Protein AF-A0A9X2LI77-F1 (afdb_monomer)

Nearest PDB structures (foldseek):
  8e73-assembly1_AK  TM=3.686E-01  e=4.449E+00  Vigna radiata
  3m4y-assembly1_A  TM=3.100E-01  e=4.678E+00  Pyrococcus horikoshii OT3
  8bef-assembly1_Y  TM=3.313E-01  e=7.726E+00  Arabidopsis thaliana

Mean predicted aligned error: 8.74 Å

Sequence (131 aa):
MSERTAATENPAGRGARAAARRMAGTHGAQLEARVEAALHAQGAGAGARAGQYLDADPVALGSLIVSVASLAWTVYQDLRTRTPSPSRPVIARRVRIELPADGRTTPEERDRIIDIVVEEVIRDAEDGEQG

Organism: NCBI:txid2720021

Secondary structure (DSSP, 8-state):
---SSSS---HHHHHHHHHHHHHHHHH-THHHHHHHHHHHHHHTT----TTS--S--TTHHHHHHHHHHHHHHHHHHHHHTT-SS--HHHHHHHHHHHS---SSS-HHHHHHHHHHHHHHHHHHHHHTTT-

Solvent-accessible surface area (backbone atoms only — not comparable to full-atom values): 7600 Å² total; per-residue (Å²): 145,82,89,88,79,87,82,79,76,52,38,25,59,55,5,25,52,53,30,25,61,71,42,20,85,81,72,36,76,63,35,44,61,29,32,50,52,36,51,50,59,50,70,74,74,48,98,65,66,97,80,71,79,83,68,95,53,97,44,48,65,18,42,46,42,45,51,50,9,48,48,37,46,51,48,48,55,60,40,42,79,78,35,92,75,66,55,66,71,59,45,41,52,49,45,60,70,74,48,76,86,80,85,81,60,55,73,67,57,48,51,49,52,45,48,46,20,41,51,32,22,50,50,43,46,58,53,68,72,75,113

Radius of gyration: 14.54 Å; Cα contacts (8 Å, |Δi|>4): 126; chains: 1; bounding box: 32×48×38 Å

Foldseek 3Di:
DDDDPPPPDALLLQLLLQLQVVCCVPPNPCSNVLLVVLVCVVVVDDPDDLPPLLDDDPSNNSVLSSSLSVQLSVLQVVVCVVPVDDDLVVSLVVSLVPDDDSVPDDPVRSSVSNSSSSVSSVVSVVVVVVD

pLDDT: mean 77.58, std 17.92, range [32.56, 94.88]

Structure (mmCIF, N/CA/C/O backbone):
data_AF-A0A9X2LI77-F1
#
_entry.id   AF-A0A9X2LI77-F1
#
loop_
_atom_site.group_PDB
_atom_site.id
_atom_site.type_symbol
_atom_site.label_atom_id
_atom_site.label_alt_id
_atom_site.label_comp_id
_atom_site.label_asym_id
_atom_site.label_entity_id
_atom_site.label_seq_id
_atom_site.pdbx_PDB_ins_code
_atom_site.Cartn_x
_atom_site.Cartn_y
_atom_site.Cartn_z
_atom_site.occupancy
_atom_site.B_iso_or_equiv
_atom_site.auth_seq_id
_atom_site.auth_comp_id
_atom_site.auth_asym_id
_atom_site.auth_atom_id
_atom_site.pdbx_PDB_model_num
ATOM 1 N N . MET A 1 1 ? -3.573 35.875 5.289 1.00 35.66 1 MET A N 1
ATOM 2 C CA . MET A 1 1 ? -4.085 34.979 4.227 1.00 35.66 1 MET A CA 1
ATOM 3 C C . MET A 1 1 ? -3.169 33.755 4.155 1.00 35.66 1 MET A C 1
ATOM 5 O O . MET A 1 1 ? -2.548 33.480 3.140 1.00 35.66 1 MET A O 1
ATOM 9 N N . SER A 1 2 ? -3.046 33.060 5.282 1.00 39.72 2 SER A N 1
ATOM 10 C CA . SER A 1 2 ? -2.161 31.909 5.492 1.00 39.72 2 SER A CA 1
ATOM 11 C C . SER A 1 2 ? -3.042 30.773 6.014 1.00 39.72 2 SER A C 1
ATOM 13 O O . SER A 1 2 ? -4.051 31.095 6.625 1.00 39.72 2 SER A O 1
ATOM 15 N N . GLU A 1 3 ? -2.671 29.510 5.764 1.00 32.56 3 GLU A N 1
ATOM 16 C CA . GLU A 1 3 ? -3.374 28.250 6.136 1.00 32.56 3 GLU A CA 1
ATOM 17 C C . GLU A 1 3 ? -4.059 27.492 4.986 1.00 32.56 3 GLU A C 1
ATOM 19 O O . GLU A 1 3 ? -5.219 27.095 5.072 1.00 32.56 3 GLU A O 1
ATOM 24 N N . ARG A 1 4 ? -3.339 27.212 3.890 1.00 36.09 4 ARG A N 1
ATOM 25 C CA . ARG A 1 4 ? -3.819 26.217 2.910 1.00 36.09 4 ARG A CA 1
ATOM 26 C C . ARG A 1 4 ? -2.722 25.366 2.275 1.00 36.09 4 ARG A C 1
ATOM 28 O O . ARG A 1 4 ? -2.838 24.960 1.124 1.00 36.09 4 ARG A O 1
ATOM 35 N N . THR A 1 5 ? -1.661 25.095 3.034 1.00 41.53 5 THR A N 1
ATOM 36 C CA . THR A 1 5 ? -0.498 24.343 2.529 1.00 41.53 5 THR A CA 1
ATOM 37 C C . THR A 1 5 ? -0.010 23.219 3.445 1.00 41.53 5 THR A C 1
ATOM 39 O O . THR A 1 5 ? 0.804 22.426 3.000 1.00 41.53 5 THR A O 1
ATOM 42 N N . ALA A 1 6 ? -0.533 23.079 4.670 1.00 40.81 6 ALA A N 1
ATOM 43 C CA . ALA A 1 6 ? -0.148 21.994 5.588 1.00 40.81 6 ALA A CA 1
ATOM 44 C C . ALA A 1 6 ? -1.164 20.830 5.664 1.00 40.81 6 ALA A C 1
ATOM 46 O O . ALA A 1 6 ? -0.854 19.789 6.228 1.00 40.81 6 ALA A O 1
ATOM 47 N N . ALA A 1 7 ? -2.361 20.972 5.077 1.00 39.88 7 ALA A N 1
ATOM 48 C CA . ALA A 1 7 ? -3.465 20.011 5.225 1.00 39.88 7 ALA A CA 1
ATOM 49 C C . ALA A 1 7 ? -3.750 19.141 3.978 1.00 39.88 7 ALA A C 1
ATOM 51 O O . ALA A 1 7 ? -4.741 18.414 3.956 1.00 39.88 7 ALA A O 1
ATOM 52 N N . THR A 1 8 ? -2.930 19.214 2.921 1.00 50.22 8 THR A N 1
ATOM 53 C CA . THR A 1 8 ? -3.275 18.619 1.609 1.00 50.22 8 THR A CA 1
ATOM 54 C C . THR A 1 8 ? -2.665 17.232 1.363 1.00 50.22 8 THR A C 1
ATOM 56 O O . THR A 1 8 ? -3.098 16.533 0.449 1.00 50.22 8 THR A O 1
ATOM 59 N N . GLU A 1 9 ? -1.714 16.770 2.177 1.00 61.75 9 GLU A N 1
ATOM 60 C CA . GLU A 1 9 ? -1.183 15.407 2.047 1.00 61.75 9 GLU A CA 1
ATOM 61 C C . GLU A 1 9 ? -1.866 14.471 3.047 1.00 61.75 9 GLU A C 1
ATOM 63 O O . GLU A 1 9 ? -1.599 14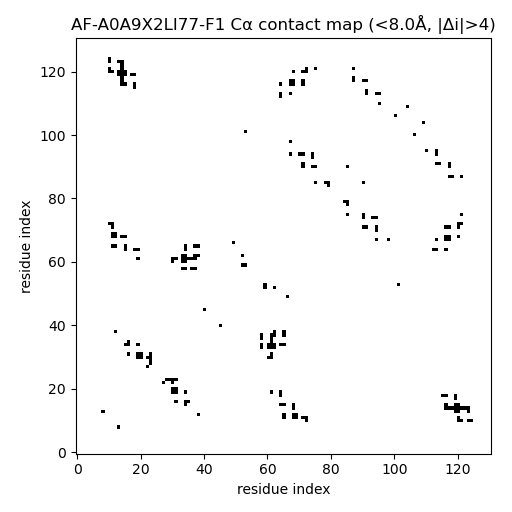.485 4.245 1.00 61.75 9 GLU A O 1
ATOM 68 N N . ASN A 1 10 ? -2.794 13.663 2.542 1.00 79.50 10 ASN A N 1
ATOM 69 C CA . ASN A 1 10 ? -3.418 12.572 3.285 1.00 79.50 10 ASN A CA 1
ATOM 70 C C . ASN A 1 10 ? -2.374 11.453 3.541 1.00 79.50 10 ASN A C 1
ATOM 72 O O . ASN A 1 10 ? -1.522 11.249 2.668 1.00 79.50 10 ASN A O 1
ATOM 76 N N . PRO A 1 11 ? -2.430 10.709 4.668 1.00 86.00 11 PRO A N 1
ATOM 77 C CA . PRO A 1 11 ? -1.559 9.558 4.936 1.00 86.00 11 PRO A CA 1
ATOM 78 C C . PRO A 1 11 ? -1.378 8.570 3.778 1.00 86.00 11 PRO A C 1
ATOM 80 O O . PRO A 1 11 ? -0.297 8.016 3.592 1.00 86.00 11 PRO A O 1
ATOM 83 N N . ALA A 1 12 ? -2.390 8.412 2.920 1.00 87.56 12 ALA A N 1
ATOM 84 C CA . ALA A 1 12 ? -2.264 7.646 1.679 1.00 87.56 12 ALA A CA 1
ATOM 85 C C . ALA A 1 12 ? -1.117 8.145 0.772 1.00 87.56 12 ALA A C 1
ATOM 87 O O . ALA A 1 12 ? -0.332 7.353 0.255 1.00 87.56 12 ALA A O 1
ATOM 88 N N . GLY A 1 13 ? -0.994 9.461 0.580 1.00 89.19 13 GLY A N 1
ATOM 89 C CA . GLY A 1 13 ? 0.032 10.056 -0.277 1.00 89.19 13 GLY A CA 1
ATOM 90 C C . GLY A 1 13 ? 1.437 9.941 0.310 1.00 89.19 13 GLY A C 1
ATOM 91 O O . GLY A 1 13 ? 2.381 9.612 -0.407 1.00 89.19 13 GLY A O 1
ATOM 92 N N . ARG A 1 14 ? 1.587 10.153 1.623 1.00 91.38 14 ARG A N 1
ATOM 93 C CA . ARG A 1 14 ? 2.882 9.993 2.305 1.00 91.38 14 ARG A CA 1
ATOM 94 C C . ARG A 1 14 ? 3.313 8.527 2.366 1.00 91.38 14 ARG A C 1
ATOM 96 O O . ARG A 1 14 ? 4.449 8.221 2.000 1.00 91.38 14 ARG A O 1
ATOM 103 N N . GLY A 1 15 ? 2.389 7.621 2.688 1.00 91.56 15 GLY A N 1
ATOM 104 C CA . GLY A 1 15 ? 2.633 6.179 2.677 1.00 91.56 15 GLY A CA 1
ATOM 105 C C . GLY A 1 15 ? 3.034 5.651 1.296 1.00 91.56 15 GLY A C 1
ATOM 106 O O . GLY A 1 15 ? 3.991 4.888 1.183 1.00 91.56 15 GLY A O 1
ATOM 107 N N . ALA A 1 16 ? 2.391 6.120 0.219 1.00 91.88 16 ALA A N 1
ATOM 108 C CA . ALA A 1 16 ? 2.766 5.757 -1.152 1.00 91.88 16 ALA A CA 1
ATOM 109 C C . ALA A 1 16 ? 4.219 6.144 -1.492 1.00 91.88 16 ALA A C 1
ATOM 111 O O . ALA A 1 16 ? 4.956 5.347 -2.076 1.00 91.88 16 ALA A O 1
ATOM 112 N N . ARG A 1 17 ? 4.659 7.347 -1.099 1.00 93.06 17 ARG A N 1
ATOM 113 C CA . ARG A 1 17 ? 6.039 7.813 -1.324 1.00 93.06 17 ARG A CA 1
ATOM 114 C C . ARG A 1 17 ? 7.060 7.030 -0.514 1.00 93.06 17 ARG A C 1
ATOM 116 O O . ARG A 1 17 ? 8.100 6.646 -1.046 1.00 93.06 17 ARG A O 1
ATOM 123 N N . ALA A 1 18 ? 6.768 6.782 0.760 1.00 93.25 18 ALA A N 1
ATOM 124 C CA . ALA A 1 18 ? 7.631 5.979 1.619 1.00 93.25 18 ALA A CA 1
ATOM 125 C C . ALA A 1 18 ? 7.785 4.551 1.066 1.00 93.25 18 ALA A C 1
ATOM 127 O O . ALA A 1 18 ? 8.901 4.032 0.977 1.00 93.25 18 ALA A O 1
ATOM 128 N N . ALA A 1 19 ? 6.693 3.964 0.571 1.00 92.69 19 ALA A N 1
ATOM 129 C CA . ALA A 1 19 ? 6.707 2.653 -0.067 1.00 92.69 19 ALA A CA 1
ATOM 130 C C . ALA A 1 19 ? 7.552 2.654 -1.352 1.00 92.69 19 ALA A C 1
ATOM 132 O O . ALA A 1 19 ? 8.367 1.753 -1.557 1.00 92.69 19 ALA A O 1
ATOM 133 N N . ALA A 1 20 ? 7.421 3.690 -2.187 1.00 92.62 20 ALA A N 1
ATOM 134 C CA . ALA A 1 20 ? 8.216 3.854 -3.403 1.00 92.62 20 ALA A CA 1
ATOM 135 C C . ALA A 1 20 ? 9.722 3.913 -3.108 1.00 92.62 20 ALA A C 1
ATOM 137 O O . ALA A 1 20 ? 10.495 3.196 -3.741 1.00 92.62 20 ALA A O 1
ATOM 138 N N . ARG A 1 21 ? 10.128 4.701 -2.103 1.00 92.62 21 ARG A N 1
ATOM 139 C CA . ARG A 1 21 ? 11.525 4.798 -1.641 1.00 92.62 21 ARG A CA 1
ATOM 140 C C . ARG A 1 21 ? 12.066 3.450 -1.186 1.00 92.62 21 ARG A C 1
ATOM 142 O O . ARG A 1 21 ? 13.168 3.060 -1.562 1.00 92.62 21 ARG A O 1
ATOM 149 N N . ARG A 1 22 ? 11.273 2.707 -0.410 1.00 91.69 22 ARG A N 1
ATOM 150 C CA . ARG A 1 22 ? 11.649 1.376 0.085 1.00 91.69 22 ARG A CA 1
ATOM 151 C C . ARG A 1 22 ? 11.813 0.361 -1.047 1.00 91.69 22 ARG A C 1
ATOM 153 O O . ARG A 1 22 ? 12.694 -0.490 -0.980 1.00 91.69 22 ARG A O 1
ATOM 160 N N . MET A 1 23 ? 10.993 0.463 -2.091 1.00 90.88 23 MET A N 1
ATOM 161 C CA . MET A 1 23 ? 11.009 -0.445 -3.242 1.00 90.88 23 MET A CA 1
ATOM 162 C C . MET A 1 23 ? 11.934 -0.000 -4.388 1.00 90.88 23 MET A C 1
ATOM 164 O O . MET A 1 23 ? 12.162 -0.770 -5.323 1.00 90.88 23 MET A O 1
ATOM 168 N N . ALA A 1 24 ? 12.510 1.204 -4.334 1.00 88.50 24 ALA A N 1
ATOM 169 C CA . ALA A 1 24 ? 13.380 1.732 -5.387 1.00 88.50 24 ALA A CA 1
ATOM 170 C C . ALA A 1 24 ? 14.612 0.842 -5.648 1.00 88.50 24 ALA A C 1
ATOM 172 O O . ALA A 1 24 ? 15.074 0.748 -6.785 1.00 88.50 24 ALA A O 1
ATOM 173 N N . GLY A 1 25 ? 15.110 0.138 -4.624 1.00 85.12 25 GLY A N 1
ATOM 174 C CA . GLY A 1 25 ? 16.225 -0.806 -4.760 1.00 85.12 25 GLY A CA 1
ATOM 175 C C . GLY A 1 25 ? 15.906 -2.036 -5.621 1.00 85.12 25 GLY A C 1
ATOM 176 O O . GLY A 1 25 ? 16.790 -2.543 -6.305 1.00 85.12 25 GLY A 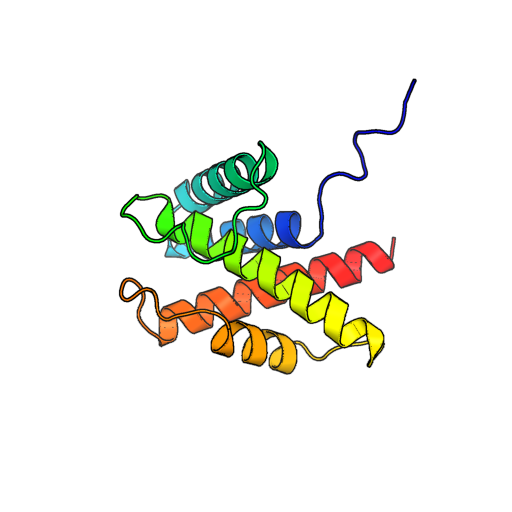O 1
ATOM 177 N N . THR A 1 26 ? 14.653 -2.496 -5.629 1.00 83.69 26 THR A N 1
ATOM 178 C CA . THR A 1 26 ? 14.198 -3.687 -6.373 1.00 83.69 26 THR A CA 1
ATOM 179 C C . THR A 1 26 ? 13.500 -3.357 -7.690 1.00 83.69 26 THR A C 1
ATOM 181 O O . THR A 1 26 ? 13.535 -4.164 -8.615 1.00 83.69 26 THR A O 1
ATOM 184 N N . HIS A 1 27 ? 12.872 -2.185 -7.803 1.00 81.62 27 HIS A N 1
ATOM 185 C CA . HIS A 1 27 ? 12.083 -1.789 -8.981 1.00 81.62 27 HIS A CA 1
ATOM 186 C C . HIS A 1 27 ? 12.675 -0.607 -9.761 1.00 81.62 27 HIS A C 1
ATOM 188 O O . HIS A 1 27 ? 12.127 -0.198 -10.786 1.00 81.62 27 HIS A O 1
ATOM 194 N N . GLY A 1 28 ? 13.814 -0.085 -9.305 1.00 83.81 28 GLY A N 1
ATOM 195 C CA . GLY A 1 28 ? 14.555 0.997 -9.938 1.00 83.81 28 GLY A CA 1
ATOM 196 C C . GLY A 1 28 ? 14.173 2.386 -9.426 1.00 83.81 28 GLY A C 1
ATOM 197 O O . GLY A 1 28 ? 13.044 2.650 -9.013 1.00 83.81 28 GLY A O 1
ATOM 198 N N . ALA A 1 29 ? 15.125 3.316 -9.527 1.00 83.00 29 ALA A N 1
ATOM 199 C CA . ALA A 1 29 ? 14.999 4.687 -9.020 1.00 83.00 29 ALA A CA 1
ATOM 200 C C . ALA A 1 29 ? 13.874 5.508 -9.682 1.00 83.00 29 ALA A C 1
ATOM 202 O O . ALA A 1 29 ? 13.421 6.507 -9.132 1.00 83.00 29 ALA A O 1
ATOM 203 N N . GLN A 1 30 ? 13.381 5.086 -10.852 1.00 85.88 30 GLN A N 1
ATOM 204 C CA . GLN A 1 30 ? 12.242 5.737 -11.507 1.00 85.88 30 GLN A CA 1
ATOM 205 C C . GLN A 1 30 ? 10.914 5.518 -10.768 1.00 85.88 30 GLN A C 1
ATOM 207 O O . GLN A 1 30 ? 9.940 6.203 -11.077 1.00 85.88 30 GLN A O 1
ATOM 212 N N . LEU A 1 31 ? 10.848 4.574 -9.821 1.00 86.56 31 LEU A N 1
ATOM 213 C CA . LEU A 1 31 ? 9.616 4.249 -9.109 1.00 86.56 31 LEU A CA 1
ATOM 214 C C . LEU A 1 31 ? 9.054 5.447 -8.335 1.00 86.56 31 LEU A C 1
ATOM 216 O O . LEU A 1 31 ? 7.854 5.701 -8.402 1.00 86.56 31 LEU A O 1
ATOM 220 N N . GLU A 1 32 ? 9.913 6.212 -7.664 1.00 89.00 32 GLU A N 1
ATOM 221 C CA . GLU A 1 32 ? 9.495 7.410 -6.928 1.00 89.00 32 GLU A CA 1
ATOM 222 C C . GLU A 1 32 ? 8.847 8.438 -7.863 1.00 89.00 32 GLU A C 1
ATOM 224 O O . GLU A 1 32 ? 7.735 8.894 -7.608 1.00 89.00 32 GLU A O 1
ATOM 229 N N . ALA A 1 33 ? 9.474 8.716 -9.010 1.00 86.44 33 ALA A N 1
ATOM 230 C CA . ALA A 1 33 ? 8.932 9.642 -10.005 1.00 86.44 33 ALA A CA 1
ATOM 231 C C . ALA A 1 33 ? 7.584 9.169 -10.584 1.00 86.44 33 ALA A C 1
ATOM 233 O O . ALA A 1 33 ? 6.693 9.982 -10.829 1.00 86.44 33 ALA A O 1
ATOM 234 N N . ARG A 1 34 ? 7.407 7.855 -10.775 1.00 86.81 34 ARG A N 1
ATOM 235 C CA . ARG A 1 34 ? 6.136 7.271 -11.238 1.00 86.81 34 ARG A CA 1
ATOM 236 C C . ARG A 1 34 ? 5.029 7.402 -10.189 1.00 86.81 34 ARG A C 1
ATOM 238 O O . ARG A 1 34 ? 3.884 7.643 -10.561 1.00 86.81 34 ARG A O 1
ATOM 245 N N . VAL A 1 35 ? 5.356 7.263 -8.903 1.00 88.75 35 VAL A N 1
ATOM 246 C CA . VAL A 1 35 ? 4.405 7.470 -7.798 1.00 88.75 35 VAL A CA 1
ATOM 247 C C . VAL A 1 35 ? 4.007 8.938 -7.679 1.00 88.75 35 VAL A C 1
ATOM 249 O O . VAL A 1 35 ? 2.816 9.217 -7.567 1.00 88.75 35 VAL A O 1
ATOM 252 N N . GLU A 1 36 ? 4.948 9.879 -7.793 1.00 88.00 36 GLU A N 1
ATOM 253 C CA . GLU A 1 36 ? 4.605 11.310 -7.819 1.00 88.00 36 GLU A CA 1
ATOM 254 C C . GLU A 1 36 ? 3.695 11.650 -9.000 1.00 88.00 36 GLU A C 1
ATOM 256 O O . GLU A 1 36 ? 2.681 12.322 -8.822 1.00 88.00 36 GLU A O 1
ATOM 261 N N . ALA A 1 37 ? 4.006 11.148 -10.199 1.00 85.19 37 ALA A N 1
ATOM 262 C CA . ALA A 1 37 ? 3.162 11.357 -11.372 1.00 85.19 37 ALA A CA 1
ATOM 263 C C . ALA A 1 37 ? 1.734 10.822 -11.151 1.00 85.19 37 ALA A C 1
ATOM 265 O O . ALA A 1 37 ? 0.764 11.503 -11.485 1.00 85.19 37 ALA A O 1
ATOM 266 N N . ALA A 1 38 ? 1.594 9.641 -10.538 1.00 84.50 38 ALA A N 1
ATOM 267 C CA . ALA A 1 38 ? 0.297 9.054 -10.210 1.00 84.50 38 ALA A CA 1
ATOM 268 C C . ALA A 1 38 ? -0.464 9.852 -9.130 1.00 84.50 38 ALA A C 1
ATOM 270 O O . ALA A 1 38 ? -1.662 10.099 -9.282 1.00 84.50 38 ALA A O 1
ATOM 271 N N . LEU A 1 39 ? 0.222 10.319 -8.080 1.00 84.44 39 LEU A N 1
ATOM 272 C CA . LEU A 1 39 ? -0.360 11.184 -7.046 1.00 84.44 39 LEU A CA 1
ATOM 273 C C . LEU A 1 39 ? -0.848 12.510 -7.636 1.00 84.44 39 LEU A C 1
ATOM 275 O O . LEU A 1 39 ? -1.968 12.940 -7.354 1.00 84.44 39 LEU A O 1
ATOM 279 N N . HIS A 1 40 ? -0.039 13.134 -8.494 1.00 80.12 40 HIS A N 1
ATOM 280 C CA . HIS A 1 40 ? -0.415 14.351 -9.207 1.00 80.12 40 HIS A CA 1
ATOM 281 C C . HIS A 1 40 ? -1.616 14.122 -10.129 1.00 80.12 40 HIS A C 1
ATOM 283 O O . HIS A 1 40 ? -2.532 14.943 -10.133 1.00 80.12 40 HIS A O 1
ATOM 289 N N . ALA A 1 41 ? -1.661 13.001 -10.855 1.00 77.69 41 ALA A N 1
ATOM 290 C CA . ALA A 1 41 ? -2.796 12.650 -11.706 1.00 77.69 41 ALA A CA 1
ATOM 291 C C . ALA A 1 41 ? -4.097 12.446 -10.906 1.00 77.69 41 ALA A C 1
ATOM 293 O O . ALA A 1 41 ? -5.158 12.883 -11.350 1.00 77.69 41 ALA A O 1
ATOM 294 N N . GLN A 1 42 ? -4.035 11.843 -9.712 1.00 69.12 42 GLN A N 1
ATOM 295 C CA . GLN A 1 42 ? -5.200 11.714 -8.824 1.00 69.12 42 GLN A CA 1
ATOM 296 C C . GLN A 1 42 ? -5.625 13.055 -8.203 1.00 69.12 42 GLN A C 1
ATOM 298 O O . GLN A 1 42 ? -6.821 13.334 -8.101 1.00 69.12 42 GLN A O 1
ATOM 303 N N . GLY A 1 43 ? -4.667 13.901 -7.811 1.00 62.59 43 GLY A N 1
ATOM 304 C CA . GLY A 1 43 ? -4.931 15.210 -7.205 1.00 62.59 43 GLY A CA 1
ATOM 305 C C . GLY A 1 43 ? -5.444 16.273 -8.185 1.00 62.59 43 GLY A C 1
ATOM 306 O O . GLY A 1 43 ? -6.168 17.178 -7.775 1.00 62.59 43 GLY A O 1
ATOM 307 N N . ALA A 1 44 ? -5.117 16.160 -9.477 1.00 56.12 44 ALA A N 1
ATOM 308 C CA . ALA A 1 44 ? -5.449 17.150 -10.507 1.00 56.12 44 ALA A CA 1
ATOM 309 C C . ALA A 1 44 ? -6.923 17.160 -10.966 1.00 56.12 44 ALA A C 1
ATOM 311 O O . ALA A 1 44 ? -7.290 17.992 -11.793 1.00 56.12 44 ALA A O 1
ATOM 312 N N . GLY A 1 45 ? -7.789 16.305 -10.411 1.00 46.78 45 GLY A N 1
ATOM 313 C CA . GLY A 1 45 ? -9.238 16.405 -10.615 1.00 46.78 45 GLY A CA 1
ATOM 314 C C . GLY A 1 45 ? -9.900 15.137 -11.135 1.00 46.78 45 GLY A C 1
ATOM 315 O O . GLY A 1 45 ? -10.556 15.162 -12.173 1.00 46.78 45 GLY A O 1
ATOM 316 N N . ALA A 1 46 ? -9.807 14.037 -10.388 1.00 42.94 46 ALA A N 1
ATOM 317 C CA . ALA A 1 46 ? -10.578 12.847 -10.706 1.00 42.94 46 ALA A CA 1
ATOM 318 C C . ALA A 1 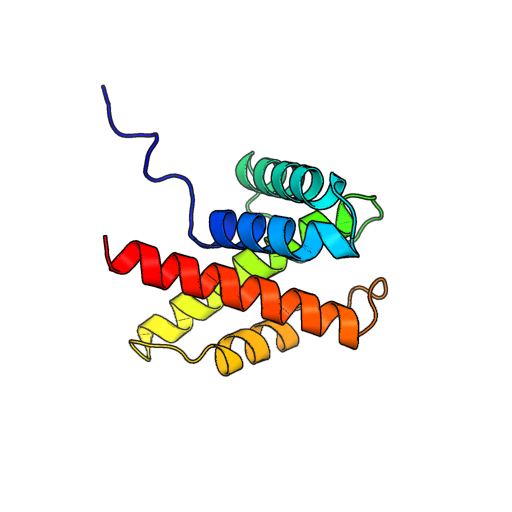46 ? -11.141 12.189 -9.443 1.00 42.94 46 ALA A C 1
ATOM 320 O O . ALA A 1 46 ? -10.46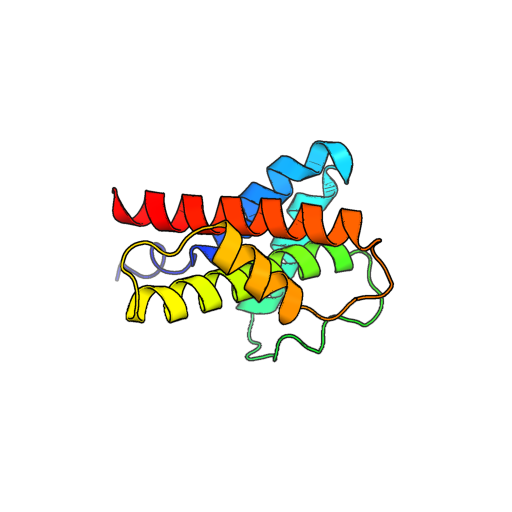3 11.437 -8.749 1.00 42.94 46 ALA A O 1
ATOM 321 N N . GLY A 1 47 ? -12.446 12.361 -9.221 1.00 44.28 47 GLY A N 1
ATOM 322 C CA . GLY A 1 47 ? -13.276 11.374 -8.521 1.00 44.28 47 GLY A CA 1
ATOM 323 C C . GLY A 1 47 ? -13.390 10.063 -9.318 1.00 44.28 47 GLY A C 1
ATOM 324 O O . GLY A 1 47 ? -14.485 9.534 -9.503 1.00 44.28 47 GLY A O 1
ATOM 325 N N . ALA A 1 48 ? -12.277 9.559 -9.856 1.00 42.50 48 ALA A N 1
ATOM 326 C CA . ALA A 1 48 ? -12.233 8.354 -10.660 1.00 42.50 48 ALA A CA 1
ATOM 327 C C . ALA A 1 48 ? -12.126 7.143 -9.736 1.00 42.50 48 ALA A C 1
ATOM 329 O O . ALA A 1 48 ? -11.090 6.866 -9.135 1.00 42.50 48 ALA A O 1
ATOM 330 N N . ARG A 1 49 ? -13.245 6.418 -9.652 1.00 42.41 49 ARG A N 1
ATOM 331 C CA . ARG A 1 49 ? -13.341 5.031 -9.192 1.00 42.41 49 ARG A CA 1
ATOM 332 C C . ARG A 1 49 ? -12.079 4.245 -9.556 1.00 42.41 49 ARG A C 1
ATOM 334 O O . ARG A 1 49 ? -11.665 4.266 -10.716 1.00 42.41 49 ARG A O 1
ATOM 341 N N . ALA A 1 50 ? -11.560 3.500 -8.583 1.00 47.62 50 ALA A N 1
ATOM 342 C CA . ALA A 1 50 ? -10.363 2.653 -8.616 1.00 47.62 50 ALA A CA 1
ATOM 343 C C . ALA A 1 50 ? -10.346 1.520 -9.680 1.00 4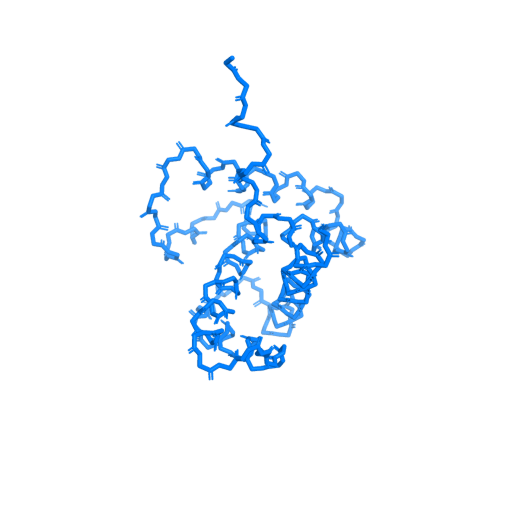7.62 50 ALA A C 1
ATOM 345 O O . ALA A 1 50 ? -9.601 0.559 -9.539 1.00 47.62 50 ALA A O 1
ATOM 346 N N . GLY A 1 51 ? -11.152 1.601 -10.743 1.00 43.09 51 GLY A N 1
ATOM 347 C CA . GLY A 1 51 ? -11.272 0.580 -11.789 1.00 43.09 51 GLY A CA 1
ATOM 348 C C . GLY A 1 51 ? -10.702 0.957 -13.161 1.00 43.09 51 GLY A C 1
ATOM 349 O O . GLY A 1 51 ? -10.835 0.159 -14.077 1.00 43.09 51 GLY A O 1
ATOM 350 N N . GLN A 1 52 ? -10.112 2.148 -13.344 1.00 43.28 52 GLN A N 1
ATOM 351 C CA . GLN A 1 52 ? -9.832 2.696 -14.689 1.00 43.28 52 GLN A CA 1
ATOM 352 C C . GLN A 1 52 ? -8.343 2.849 -15.051 1.00 43.28 52 GLN A C 1
ATOM 354 O O . GLN A 1 52 ? -8.032 3.257 -16.162 1.00 43.28 52 GLN A O 1
ATOM 359 N N . TYR A 1 53 ? -7.407 2.512 -14.161 1.00 50.53 53 TYR A N 1
ATOM 360 C CA . TYR A 1 53 ? -5.962 2.685 -14.416 1.00 50.53 53 TYR A CA 1
ATOM 361 C C . TYR A 1 53 ? -5.292 1.446 -15.044 1.00 50.53 53 TYR A C 1
ATOM 363 O O . TYR A 1 53 ? -4.090 1.231 -14.901 1.00 50.53 53 TYR A O 1
ATOM 371 N N . LEU A 1 54 ? -6.073 0.607 -15.728 1.00 47.72 54 LEU A N 1
ATOM 372 C CA . LEU A 1 54 ? -5.650 -0.691 -16.258 1.00 47.72 54 LEU A CA 1
ATOM 373 C C . LEU A 1 54 ? -5.462 -0.722 -17.782 1.00 47.72 54 LEU A C 1
ATOM 375 O O . LEU A 1 54 ? -5.379 -1.807 -18.346 1.00 47.72 54 LEU A O 1
ATOM 379 N N . ASP A 1 55 ? -5.244 0.417 -18.435 1.00 38.41 55 ASP A N 1
ATOM 380 C CA . ASP A 1 55 ? -4.694 0.470 -19.797 1.00 38.41 55 ASP A CA 1
ATOM 381 C C . ASP A 1 55 ? -3.195 0.815 -19.764 1.00 38.41 55 ASP A C 1
ATOM 383 O O . ASP A 1 55 ? -2.693 1.416 -18.817 1.00 38.41 55 ASP A O 1
ATOM 387 N N . ALA A 1 56 ? -2.451 0.260 -20.714 1.00 45.38 56 ALA A N 1
ATOM 388 C CA . ALA A 1 56 ? -1.029 -0.052 -20.606 1.00 45.38 56 ALA A CA 1
ATOM 389 C C . ALA A 1 56 ? -0.101 1.177 -20.564 1.00 45.38 56 ALA A C 1
ATOM 391 O O . ALA A 1 56 ? 0.000 1.894 -21.551 1.00 45.38 56 ALA A O 1
ATOM 392 N N . ASP A 1 57 ? 0.652 1.360 -19.471 1.00 48.06 57 ASP A N 1
ATOM 393 C CA . ASP A 1 57 ? 1.687 2.398 -19.383 1.00 48.06 57 ASP A CA 1
ATOM 394 C C . ASP A 1 57 ? 2.795 2.017 -18.367 1.00 48.06 57 ASP A C 1
ATOM 396 O O . ASP A 1 57 ? 2.492 1.386 -17.348 1.00 48.06 57 ASP A O 1
ATOM 400 N N . PRO A 1 58 ? 4.075 2.400 -18.565 1.00 50.00 58 PRO A N 1
ATOM 401 C CA . PRO A 1 58 ? 5.162 2.302 -17.570 1.00 50.00 58 PRO A CA 1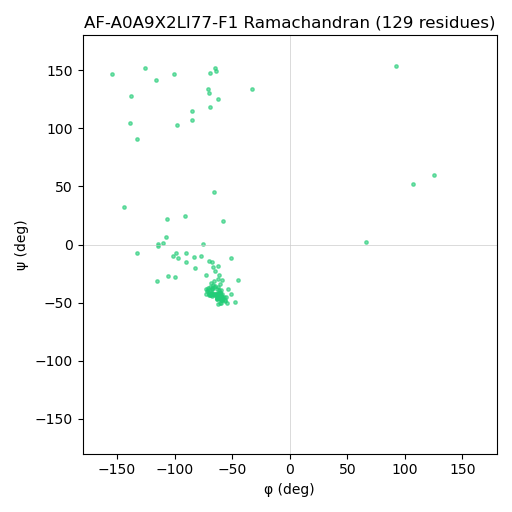
ATOM 402 C C . PRO A 1 58 ? 4.855 2.905 -16.181 1.00 50.00 58 PRO A C 1
ATOM 404 O O . PRO A 1 58 ? 5.591 2.647 -15.223 1.00 50.00 58 PRO A O 1
ATOM 407 N N . VAL A 1 59 ? 3.761 3.659 -16.050 1.00 56.50 59 VAL A N 1
ATOM 408 C CA . VAL A 1 59 ? 3.200 4.192 -14.797 1.00 56.50 59 VAL A CA 1
ATOM 409 C C . VAL A 1 59 ? 2.428 3.131 -13.985 1.00 56.50 59 VAL A C 1
ATOM 411 O O . VAL A 1 59 ? 2.160 3.357 -12.809 1.00 56.50 59 VAL A O 1
ATOM 414 N N . ALA A 1 60 ? 2.150 1.939 -14.533 1.00 74.19 60 ALA A N 1
ATOM 415 C CA . ALA A 1 60 ? 1.304 0.910 -13.910 1.00 74.19 60 ALA A CA 1
ATOM 416 C C . ALA A 1 60 ? 1.679 0.562 -12.456 1.00 74.19 60 ALA A C 1
ATOM 418 O O . ALA A 1 60 ? 0.797 0.460 -11.608 1.00 74.19 60 ALA A O 1
ATOM 419 N N . LEU A 1 61 ? 2.974 0.438 -12.142 1.00 81.69 61 LEU A N 1
ATOM 420 C CA . LEU A 1 61 ? 3.421 0.151 -10.774 1.00 81.69 61 LEU A CA 1
ATOM 421 C C . LEU A 1 61 ? 3.259 1.361 -9.837 1.00 81.69 61 LEU A C 1
ATOM 423 O O . LEU A 1 61 ? 2.859 1.201 -8.688 1.00 81.69 61 LEU A O 1
ATOM 427 N N . GLY A 1 62 ? 3.521 2.576 -10.328 1.00 83.19 62 GLY A N 1
ATOM 428 C CA . GLY A 1 62 ? 3.287 3.801 -9.559 1.00 83.19 62 GLY A CA 1
ATOM 429 C C . GLY A 1 62 ? 1.801 3.984 -9.248 1.00 83.19 62 GLY A C 1
ATOM 430 O O . GLY A 1 62 ? 1.428 4.184 -8.096 1.00 83.19 62 GLY A O 1
ATOM 431 N N . SER A 1 63 ? 0.939 3.808 -10.251 1.00 83.44 63 SER A N 1
ATOM 432 C CA . SER A 1 63 ? -0.518 3.828 -10.086 1.00 83.44 63 SER A CA 1
ATOM 433 C C . SER A 1 63 ? -1.024 2.724 -9.161 1.00 83.44 63 SER A C 1
ATOM 435 O O . SER A 1 63 ? -1.923 2.982 -8.360 1.00 83.44 63 SER A O 1
ATOM 437 N N . LEU A 1 64 ? -0.448 1.519 -9.227 1.00 85.81 64 LEU A N 1
ATOM 438 C CA . LEU A 1 64 ? -0.766 0.430 -8.305 1.00 85.81 64 LEU A CA 1
ATOM 439 C C . LEU A 1 64 ? -0.468 0.839 -6.859 1.00 85.81 64 LEU A C 1
ATOM 441 O O . LEU A 1 64 ? -1.351 0.737 -6.012 1.00 85.81 64 LEU A O 1
ATOM 445 N N . ILE A 1 65 ? 0.733 1.359 -6.589 1.00 90.19 65 ILE A N 1
ATOM 446 C CA . ILE A 1 65 ? 1.133 1.807 -5.248 1.00 90.19 65 ILE A CA 1
ATOM 447 C C . ILE A 1 65 ? 0.158 2.854 -4.708 1.00 90.19 65 ILE A C 1
ATOM 449 O O . ILE A 1 65 ? -0.325 2.718 -3.584 1.00 90.19 65 ILE A O 1
ATOM 453 N N . VAL A 1 66 ? -0.185 3.872 -5.502 1.00 88.75 66 VAL A N 1
ATOM 454 C CA . VAL A 1 66 ? -1.092 4.933 -5.039 1.00 88.75 66 VAL A CA 1
ATOM 455 C C . VAL A 1 66 ? -2.528 4.424 -4.864 1.00 88.75 66 VAL A C 1
ATOM 457 O O . VAL A 1 66 ? -3.203 4.797 -3.899 1.00 88.75 66 VAL A O 1
ATOM 460 N N . SER A 1 67 ? -2.992 3.521 -5.732 1.00 87.94 67 SER A N 1
ATOM 461 C CA . SER A 1 67 ? -4.314 2.888 -5.606 1.00 87.94 67 SER A CA 1
ATOM 462 C C . SER A 1 67 ? -4.411 2.052 -4.330 1.00 87.94 67 SER A C 1
ATOM 464 O O . SER A 1 67 ? -5.372 2.187 -3.572 1.00 87.94 67 SER A O 1
ATOM 466 N N . VAL A 1 68 ? -3.385 1.242 -4.051 1.00 90.62 68 VAL A N 1
ATOM 467 C CA . VAL A 1 68 ? -3.276 0.448 -2.822 1.00 90.62 68 VAL A CA 1
ATOM 468 C C . VAL A 1 68 ? -3.238 1.360 -1.602 1.00 90.62 68 VAL A C 1
ATOM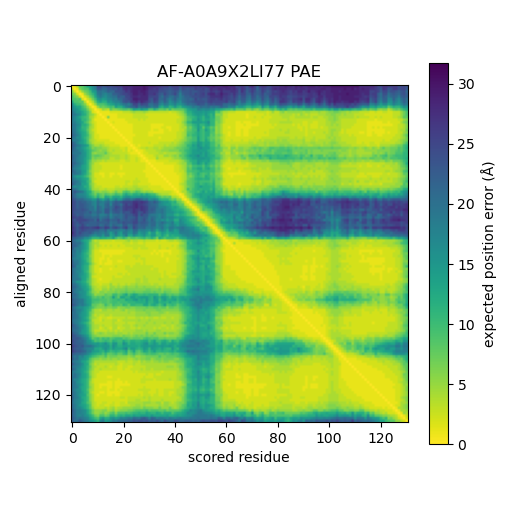 470 O O . VAL A 1 68 ? -3.967 1.108 -0.648 1.00 90.62 68 VAL A O 1
ATOM 473 N N . ALA A 1 69 ? -2.458 2.442 -1.635 1.00 92.44 69 ALA A N 1
ATOM 474 C CA . ALA A 1 69 ? -2.360 3.375 -0.517 1.00 92.44 69 ALA A CA 1
ATOM 475 C C . ALA A 1 69 ? -3.699 4.069 -0.223 1.00 92.44 69 ALA A C 1
ATOM 477 O O . ALA A 1 69 ? -4.120 4.174 0.930 1.00 92.44 69 ALA A O 1
ATOM 478 N N . SER A 1 70 ? -4.409 4.482 -1.276 1.00 90.00 70 SER A N 1
ATOM 479 C CA . SER A 1 70 ? -5.734 5.105 -1.174 1.00 90.00 70 SER A CA 1
ATOM 480 C C . SER A 1 70 ? -6.771 4.137 -0.591 1.00 90.00 70 SER A C 1
ATOM 482 O O . SER A 1 70 ? -7.568 4.506 0.279 1.00 90.00 70 SER A O 1
ATOM 484 N N . LEU A 1 71 ? -6.749 2.879 -1.039 1.00 89.50 71 LEU A N 1
ATOM 485 C CA . LEU A 1 71 ? -7.633 1.829 -0.541 1.00 89.50 71 LEU A CA 1
ATOM 486 C C . LEU A 1 71 ? -7.297 1.455 0.909 1.00 89.50 71 LEU A C 1
ATOM 488 O O . LEU A 1 71 ? -8.203 1.348 1.731 1.00 89.50 71 LEU A O 1
ATOM 492 N N . ALA A 1 72 ? -6.013 1.318 1.243 1.00 91.44 72 ALA A N 1
ATOM 493 C CA . ALA A 1 72 ? -5.543 1.037 2.596 1.00 91.44 72 ALA A CA 1
ATOM 494 C C . ALA A 1 72 ? -5.997 2.118 3.582 1.00 91.44 72 ALA A C 1
ATOM 496 O O . ALA A 1 72 ? -6.543 1.784 4.632 1.00 91.44 72 ALA A O 1
ATOM 497 N N . TRP A 1 73 ? -5.865 3.397 3.215 1.00 92.25 73 TRP A N 1
ATOM 498 C CA . TRP A 1 73 ? -6.382 4.509 4.013 1.00 92.25 73 TRP A CA 1
ATOM 499 C C . TRP A 1 73 ? -7.902 4.435 4.197 1.00 92.25 73 TRP A C 1
ATOM 501 O O . TRP A 1 73 ? -8.401 4.577 5.310 1.00 92.25 73 TRP A O 1
ATOM 511 N N . THR A 1 74 ? -8.648 4.147 3.128 1.00 89.69 74 THR A N 1
ATOM 512 C CA . THR A 1 74 ? -10.112 3.998 3.197 1.00 89.69 74 THR A CA 1
ATOM 513 C C . THR A 1 74 ? -10.520 2.863 4.142 1.00 89.69 74 THR A C 1
ATOM 515 O O . THR A 1 74 ? -11.400 3.043 4.982 1.00 89.69 74 THR A O 1
ATOM 518 N N . VAL A 1 75 ? -9.856 1.707 4.046 1.00 90.88 75 VAL A N 1
ATOM 519 C CA . VAL A 1 75 ? -10.096 0.553 4.922 1.00 90.88 75 VAL A CA 1
ATOM 520 C C . VAL A 1 75 ? -9.714 0.869 6.367 1.00 90.88 75 VAL A C 1
ATOM 522 O O . VAL A 1 75 ? -10.470 0.532 7.275 1.00 90.88 75 VAL A O 1
ATOM 525 N N . TYR A 1 76 ? -8.571 1.522 6.593 1.00 89.88 76 TYR A N 1
ATOM 526 C CA . TYR A 1 76 ? -8.148 1.964 7.921 1.00 89.88 76 TYR A CA 1
ATOM 527 C C . TYR A 1 76 ? -9.216 2.861 8.554 1.00 89.88 76 TYR A C 1
ATOM 529 O O . TYR A 1 76 ? -9.652 2.575 9.665 1.00 89.88 76 TYR A O 1
ATOM 537 N N . GLN A 1 77 ? -9.711 3.865 7.821 1.00 90.56 77 GLN A N 1
ATOM 538 C CA . GLN A 1 77 ? -10.742 4.783 8.306 1.00 90.56 77 GLN A CA 1
ATOM 539 C C . GLN A 1 77 ? -12.076 4.076 8.596 1.00 90.56 77 GLN A C 1
ATOM 541 O O . GLN A 1 77 ? -12.658 4.322 9.651 1.00 90.56 77 GLN A O 1
ATOM 546 N N . ASP A 1 78 ? -12.546 3.166 7.727 1.00 89.19 78 ASP A N 1
ATOM 547 C CA . ASP A 1 78 ? -13.754 2.360 7.996 1.00 89.19 78 ASP A CA 1
ATOM 548 C C . ASP A 1 78 ? -13.586 1.513 9.262 1.00 89.19 78 ASP A C 1
ATOM 550 O O . ASP A 1 78 ? -14.453 1.523 10.138 1.00 89.19 78 ASP A O 1
ATOM 554 N N . LEU A 1 79 ? -12.453 0.822 9.411 1.00 90.06 79 LEU A N 1
ATOM 555 C CA . LEU A 1 79 ? -12.198 0.002 10.593 1.00 90.06 79 LEU A CA 1
ATOM 556 C C . LEU A 1 79 ? -12.055 0.851 11.856 1.00 90.06 79 LEU A C 1
ATOM 558 O O . LEU A 1 79 ? -12.531 0.429 12.910 1.00 90.06 79 LEU A O 1
ATOM 562 N N . ARG A 1 80 ? -11.487 2.058 11.754 1.00 88.06 80 ARG A N 1
ATOM 563 C CA . ARG A 1 80 ? -11.328 2.977 12.887 1.00 88.06 80 ARG A CA 1
ATOM 564 C C . ARG A 1 80 ? -12.644 3.409 13.517 1.00 88.06 80 ARG A C 1
ATOM 566 O O . ARG A 1 80 ? -12.681 3.706 14.707 1.00 88.06 80 ARG A O 1
ATOM 573 N N . THR A 1 81 ? -13.736 3.400 12.751 1.00 87.88 81 THR A N 1
ATOM 574 C CA . THR A 1 81 ? -15.080 3.659 13.295 1.00 87.88 81 THR A CA 1
ATOM 575 C C . THR A 1 81 ? -15.559 2.562 14.252 1.00 87.88 81 THR A C 1
ATOM 577 O O . THR A 1 81 ? -16.476 2.792 15.037 1.00 87.88 81 THR A O 1
ATOM 580 N N . ARG A 1 82 ? -14.949 1.368 14.195 1.00 88.19 82 ARG A N 1
ATOM 581 C CA . ARG A 1 82 ? -15.359 0.170 14.948 1.00 88.19 82 ARG A CA 1
ATOM 582 C C . ARG A 1 82 ? -14.310 -0.284 15.957 1.00 88.19 82 ARG A C 1
ATOM 584 O O . ARG A 1 82 ? -14.666 -0.860 16.979 1.00 88.19 82 ARG A O 1
ATOM 591 N N . THR A 1 83 ? -13.031 -0.059 15.667 1.00 84.75 83 THR A N 1
ATOM 592 C CA . THR A 1 83 ? -11.903 -0.387 16.542 1.00 84.75 83 THR A CA 1
ATOM 593 C C . THR A 1 83 ? -10.884 0.753 16.532 1.00 84.75 83 THR A C 1
ATOM 595 O O . THR A 1 83 ? -10.441 1.146 15.457 1.00 84.75 83 THR A O 1
ATOM 598 N N . PRO A 1 84 ? -10.464 1.284 17.693 1.00 78.31 84 PRO A N 1
ATOM 599 C CA . PRO A 1 84 ? -9.546 2.424 17.749 1.00 78.31 84 PRO A CA 1
ATOM 600 C C . PRO A 1 84 ? -8.149 2.113 17.192 1.00 78.31 84 PRO A C 1
ATOM 602 O O . PRO A 1 84 ? -7.458 3.027 16.763 1.00 78.31 84 PRO A O 1
ATOM 605 N N . SER A 1 85 ? -7.741 0.840 17.159 1.00 80.31 85 SER A N 1
ATOM 606 C CA . SER A 1 85 ? -6.467 0.410 16.573 1.00 80.31 85 SER A CA 1
ATOM 607 C C . SER A 1 85 ? -6.702 -0.800 15.659 1.00 80.31 85 SER A C 1
ATOM 609 O O . SER A 1 85 ? -6.751 -1.946 16.123 1.00 80.31 85 SER A O 1
ATOM 611 N N . PRO A 1 86 ? -6.965 -0.576 14.359 1.00 84.75 86 PRO A N 1
ATOM 612 C CA . PRO A 1 86 ? -7.170 -1.659 13.410 1.00 84.75 86 PRO A CA 1
ATOM 613 C C . PRO A 1 86 ? -5.859 -2.395 13.115 1.00 84.75 86 PRO A C 1
ATOM 615 O O . PRO A 1 86 ? -4.819 -1.803 12.846 1.00 84.75 86 PRO A O 1
ATOM 618 N N . SER A 1 87 ? -5.918 -3.725 13.132 1.00 88.12 87 SER A N 1
ATOM 619 C CA . SER A 1 87 ? -4.742 -4.565 12.918 1.00 88.12 87 SER A CA 1
ATOM 620 C C . SER A 1 87 ? -4.250 -4.500 11.464 1.00 88.12 87 SER A C 1
ATOM 622 O O . SER A 1 87 ? -5.018 -4.737 10.527 1.00 88.12 87 SER A O 1
ATOM 624 N N . ARG A 1 88 ? -2.946 -4.261 11.274 1.00 89.00 88 ARG A N 1
ATOM 625 C CA . ARG A 1 88 ? -2.263 -4.245 9.964 1.00 89.00 88 ARG A CA 1
ATOM 626 C C . ARG A 1 88 ? -2.588 -5.460 9.072 1.00 89.00 88 ARG A C 1
ATOM 628 O O . ARG A 1 88 ? -2.994 -5.243 7.930 1.00 89.00 88 ARG A O 1
ATOM 635 N N . PRO A 1 89 ? -2.512 -6.724 9.546 1.00 88.38 89 PRO A N 1
ATOM 636 C CA . PRO A 1 89 ? -2.887 -7.887 8.735 1.00 88.38 89 PRO A CA 1
ATOM 637 C C . PRO A 1 89 ? -4.361 -7.900 8.306 1.00 88.38 89 PRO A C 1
ATOM 639 O O . PRO A 1 89 ? -4.670 -8.409 7.231 1.00 88.38 89 PRO A O 1
ATOM 642 N N . VAL A 1 90 ? -5.279 -7.321 9.091 1.00 91.31 90 VAL A N 1
ATOM 643 C CA . VAL A 1 90 ? -6.702 -7.221 8.715 1.00 91.31 90 VAL A CA 1
ATOM 644 C C . VAL A 1 90 ? -6.883 -6.228 7.569 1.00 91.31 90 VAL A C 1
ATOM 646 O O . VAL A 1 90 ? -7.578 -6.534 6.597 1.00 91.31 90 VAL A O 1
ATOM 649 N N . ILE A 1 91 ? -6.213 -5.074 7.643 1.00 91.19 91 ILE A N 1
ATOM 650 C CA . ILE A 1 91 ? -6.219 -4.069 6.573 1.00 91.19 91 ILE A CA 1
ATOM 651 C C . ILE A 1 91 ? -5.613 -4.666 5.301 1.00 91.19 91 ILE A C 1
ATOM 653 O O . ILE A 1 91 ? -6.264 -4.666 4.258 1.00 91.19 91 ILE A O 1
ATOM 657 N N . ALA A 1 92 ? -4.424 -5.267 5.395 1.00 91.12 92 ALA A N 1
ATOM 658 C CA . ALA A 1 92 ? -3.751 -5.882 4.256 1.00 91.12 92 ALA A CA 1
ATOM 659 C C . ALA A 1 92 ? -4.583 -7.009 3.626 1.00 91.12 92 ALA A C 1
ATOM 661 O O . ALA A 1 92 ? -4.647 -7.134 2.403 1.00 91.12 92 ALA A O 1
ATOM 662 N N . ARG A 1 93 ? -5.265 -7.830 4.436 1.00 91.00 93 ARG A N 1
ATOM 663 C CA . ARG A 1 93 ? -6.169 -8.869 3.928 1.00 91.00 93 ARG A CA 1
ATOM 664 C C . ARG A 1 93 ? -7.338 -8.269 3.155 1.00 91.00 93 ARG A C 1
ATOM 666 O O . ARG A 1 93 ? -7.678 -8.788 2.097 1.00 91.00 93 ARG A O 1
ATOM 673 N N . ARG A 1 94 ? -7.947 -7.197 3.663 1.00 90.69 94 ARG A N 1
ATOM 674 C CA . ARG A 1 94 ? -9.086 -6.555 3.002 1.00 90.69 94 ARG A CA 1
ATOM 675 C C . ARG A 1 94 ? -8.677 -5.866 1.705 1.00 90.69 94 ARG A C 1
ATOM 677 O O . ARG A 1 94 ? -9.344 -6.054 0.699 1.00 90.69 94 ARG A O 1
ATOM 684 N N . VAL A 1 95 ? -7.538 -5.179 1.699 1.00 89.19 95 VAL A N 1
ATOM 685 C CA . VAL A 1 95 ? -6.960 -4.581 0.487 1.00 89.19 95 VAL A CA 1
ATOM 686 C C . VAL A 1 95 ? -6.720 -5.643 -0.593 1.00 89.19 95 VAL A C 1
ATOM 688 O O . VAL A 1 95 ? -7.128 -5.441 -1.728 1.00 89.19 95 VAL A O 1
ATOM 691 N N . ARG A 1 96 ? -6.146 -6.806 -0.249 1.00 88.56 96 ARG A N 1
ATOM 692 C CA . ARG A 1 96 ? -5.956 -7.920 -1.202 1.00 88.56 96 ARG A CA 1
ATOM 693 C C . ARG A 1 96 ? -7.259 -8.465 -1.793 1.00 88.56 96 ARG A C 1
ATOM 695 O O . ARG A 1 96 ? -7.246 -8.941 -2.920 1.00 88.56 96 ARG A O 1
ATOM 702 N N . ILE A 1 97 ? -8.346 -8.474 -1.018 1.00 87.44 97 ILE A N 1
ATOM 703 C CA . ILE A 1 97 ? -9.658 -8.968 -1.471 1.00 87.44 97 ILE A CA 1
ATOM 704 C C . ILE A 1 97 ? -10.295 -7.979 -2.449 1.00 87.44 97 ILE A C 1
ATOM 706 O O . ILE A 1 97 ? -10.870 -8.389 -3.451 1.00 87.44 97 ILE A O 1
ATOM 710 N N . GLU A 1 98 ? -10.196 -6.689 -2.142 1.00 82.44 98 GLU A N 1
ATOM 711 C CA . GLU A 1 98 ? -10.829 -5.610 -2.907 1.00 82.44 98 GLU A CA 1
ATOM 712 C C . GLU A 1 98 ? -10.007 -5.206 -4.144 1.00 82.44 98 GLU A C 1
ATOM 714 O O . GLU A 1 98 ? -10.542 -4.610 -5.078 1.00 82.44 98 GLU A O 1
ATOM 719 N N . LEU A 1 99 ? -8.707 -5.524 -4.176 1.00 79.88 99 LEU A N 1
ATOM 720 C CA . LEU A 1 99 ? -7.844 -5.240 -5.316 1.00 79.88 99 LEU A CA 1
ATOM 721 C C . LEU A 1 99 ? -7.948 -6.364 -6.367 1.00 79.88 99 LEU A C 1
ATOM 723 O O . LEU A 1 99 ? -7.513 -7.491 -6.103 1.00 79.88 99 LEU A O 1
ATOM 727 N N . PRO A 1 100 ? -8.472 -6.088 -7.576 1.00 70.50 100 PRO A N 1
ATOM 728 C CA . PRO A 1 100 ? -8.533 -7.089 -8.632 1.00 70.50 100 PRO A CA 1
ATOM 729 C C . PRO A 1 100 ? -7.124 -7.509 -9.066 1.00 70.50 100 PRO A C 1
ATOM 731 O O . PRO A 1 100 ? -6.179 -6.719 -9.034 1.00 70.50 100 PRO A O 1
ATOM 734 N N . ALA A 1 101 ? -6.975 -8.763 -9.497 1.00 68.31 101 ALA A N 1
ATOM 735 C CA . ALA A 1 101 ? -5.741 -9.197 -10.142 1.00 68.31 101 ALA A CA 1
ATOM 736 C C . ALA A 1 101 ? -5.538 -8.393 -11.435 1.00 68.31 101 ALA A C 1
ATOM 738 O O . ALA A 1 101 ? -6.418 -8.363 -12.293 1.00 68.31 101 ALA A O 1
ATOM 739 N N . ASP A 1 102 ? -4.381 -7.749 -11.569 1.00 64.06 102 ASP A N 1
ATOM 740 C CA . ASP A 1 102 ? -4.050 -6.911 -12.724 1.00 64.06 102 ASP A CA 1
ATOM 741 C C . ASP A 1 102 ? -3.516 -7.721 -13.920 1.00 64.06 102 ASP A C 1
ATOM 743 O O . ASP A 1 102 ? -3.363 -7.180 -15.013 1.00 64.06 102 ASP A O 1
ATOM 747 N N . GLY A 1 103 ? -3.213 -9.011 -13.714 1.00 64.25 103 GLY A N 1
ATOM 748 C CA . GLY A 1 103 ? -2.615 -9.909 -14.708 1.00 64.25 103 GLY A CA 1
ATOM 749 C C . GLY A 1 103 ? -1.185 -9.535 -15.120 1.00 64.25 103 GLY A C 1
ATOM 750 O O . GLY A 1 103 ? -0.612 -10.194 -15.984 1.00 64.25 103 GLY A O 1
ATOM 751 N N . ARG A 1 104 ? -0.612 -8.483 -14.524 1.00 67.50 104 ARG A N 1
ATOM 752 C CA . ARG A 1 104 ? 0.700 -7.907 -14.865 1.00 67.50 104 ARG A CA 1
ATOM 753 C C . ARG A 1 104 ? 1.758 -8.254 -13.830 1.00 67.50 104 ARG A C 1
ATOM 755 O O . ARG A 1 104 ? 2.937 -8.325 -14.164 1.00 67.50 104 ARG A O 1
ATOM 762 N N . THR A 1 105 ? 1.325 -8.480 -12.596 1.00 73.00 105 THR A N 1
ATOM 763 C CA . THR A 1 105 ? 2.181 -8.786 -11.455 1.00 73.00 105 THR A CA 1
ATOM 764 C C . THR A 1 105 ? 1.870 -10.197 -10.960 1.00 73.00 105 THR A C 1
ATOM 766 O O . THR A 1 105 ? 0.707 -10.610 -10.955 1.00 73.00 105 THR A O 1
ATOM 769 N N . THR A 1 106 ? 2.883 -10.967 -10.541 1.00 82.50 106 THR A N 1
ATOM 770 C CA . THR A 1 106 ? 2.603 -12.276 -9.926 1.00 82.50 106 THR A CA 1
ATOM 771 C C . THR A 1 106 ? 1.843 -12.075 -8.609 1.00 82.50 106 THR A C 1
ATOM 773 O O . THR A 1 106 ? 2.007 -11.031 -7.968 1.00 82.50 106 THR A O 1
ATOM 776 N N . PRO A 1 107 ? 1.011 -13.037 -8.171 1.00 81.88 107 PRO A N 1
ATOM 777 C CA . PRO A 1 107 ? 0.291 -12.923 -6.904 1.00 81.88 107 PRO A CA 1
ATOM 778 C C . PRO A 1 107 ? 1.212 -12.624 -5.714 1.00 81.88 107 PRO A C 1
ATOM 780 O O . PRO A 1 107 ? 0.865 -11.812 -4.862 1.00 81.88 107 PRO A O 1
ATOM 783 N N . GLU A 1 108 ? 2.402 -13.224 -5.685 1.00 86.56 108 GLU A N 1
ATOM 784 C CA . GLU A 1 108 ? 3.393 -13.045 -4.622 1.00 86.56 108 GLU A CA 1
ATOM 785 C C . GLU A 1 108 ? 3.972 -11.630 -4.620 1.00 86.56 108 GLU A C 1
ATOM 787 O O . GLU A 1 108 ? 4.131 -11.020 -3.564 1.00 86.56 108 GLU A O 1
ATOM 792 N N . GLU A 1 109 ? 4.277 -11.099 -5.803 1.00 84.81 109 GLU A N 1
ATOM 793 C CA . GLU A 1 109 ? 4.834 -9.759 -5.940 1.00 84.81 109 GLU A CA 1
ATOM 794 C C . GLU A 1 109 ? 3.779 -8.690 -5.635 1.00 84.81 109 GLU A C 1
ATOM 796 O O . GLU A 1 109 ? 4.045 -7.735 -4.906 1.00 84.81 109 GLU A O 1
ATOM 801 N N . ARG A 1 110 ? 2.538 -8.904 -6.081 1.00 85.69 110 ARG A N 1
ATOM 802 C CA . ARG A 1 110 ? 1.403 -8.042 -5.744 1.00 85.69 110 ARG A CA 1
ATOM 803 C C . ARG A 1 110 ? 1.169 -8.009 -4.236 1.00 85.69 110 ARG A C 1
ATOM 805 O O . ARG A 1 110 ? 0.999 -6.937 -3.663 1.00 85.69 110 ARG A O 1
ATOM 812 N N . ASP A 1 111 ? 1.164 -9.170 -3.588 1.00 89.06 111 ASP A N 1
ATOM 813 C CA . ASP A 1 111 ? 0.942 -9.265 -2.148 1.00 89.06 111 ASP A CA 1
ATOM 814 C C . ASP A 1 111 ? 2.077 -8.603 -1.352 1.00 89.06 111 ASP A C 1
ATOM 816 O O . ASP A 1 111 ? 1.801 -7.931 -0.358 1.00 89.06 111 ASP A O 1
ATOM 820 N N . ARG A 1 112 ? 3.327 -8.707 -1.823 1.00 90.38 112 ARG A N 1
ATOM 821 C CA . ARG A 1 112 ? 4.477 -7.993 -1.248 1.00 90.38 112 ARG A CA 1
ATOM 822 C C . ARG A 1 112 ? 4.325 -6.476 -1.364 1.00 90.38 112 ARG A C 1
ATOM 824 O O . ARG A 1 112 ? 4.539 -5.775 -0.377 1.00 90.38 112 ARG A O 1
ATOM 831 N N . ILE A 1 113 ? 3.942 -5.971 -2.539 1.00 90.25 113 ILE A N 1
ATOM 832 C CA . ILE A 1 113 ? 3.686 -4.539 -2.752 1.00 90.25 113 ILE A CA 1
ATOM 833 C C . ILE A 1 113 ? 2.576 -4.063 -1.809 1.00 90.25 113 ILE A C 1
ATOM 835 O O . ILE A 1 113 ? 2.732 -3.038 -1.149 1.00 90.25 113 ILE A O 1
ATOM 839 N N . ILE A 1 114 ? 1.480 -4.823 -1.697 1.00 90.62 114 ILE A N 1
ATOM 840 C CA . ILE A 1 114 ? 0.367 -4.491 -0.800 1.00 90.62 114 ILE A CA 1
ATOM 841 C C . ILE A 1 114 ? 0.832 -4.398 0.650 1.00 90.62 114 ILE A C 1
ATOM 843 O O . ILE A 1 114 ? 0.509 -3.416 1.315 1.00 90.62 114 ILE A O 1
ATOM 847 N N . ASP A 1 115 ? 1.589 -5.380 1.139 1.00 93.94 115 ASP A N 1
ATOM 848 C CA . ASP A 1 115 ? 2.063 -5.375 2.524 1.00 93.94 115 ASP A CA 1
ATOM 849 C C . ASP A 1 115 ? 2.945 -4.160 2.819 1.00 93.94 115 ASP A C 1
ATOM 851 O O . ASP A 1 115 ? 2.724 -3.483 3.823 1.00 93.94 115 ASP A O 1
ATOM 855 N N . ILE A 1 116 ? 3.889 -3.842 1.925 1.00 94.88 116 ILE A N 1
ATOM 856 C CA . ILE A 1 116 ? 4.765 -2.675 2.082 1.00 94.88 116 ILE A CA 1
ATOM 857 C C . ILE A 1 116 ? 3.932 -1.392 2.115 1.00 94.88 116 ILE A C 1
ATOM 859 O O . ILE A 1 116 ? 4.082 -0.585 3.026 1.00 94.88 116 ILE A O 1
ATOM 863 N N . VAL A 1 117 ? 3.029 -1.198 1.153 1.00 94.44 117 VAL A N 1
ATOM 864 C CA . VAL A 1 117 ? 2.236 0.035 1.070 1.00 94.44 117 VAL A CA 1
ATOM 865 C C . VAL A 1 117 ? 1.308 0.191 2.278 1.00 94.44 117 VAL A C 1
ATOM 867 O O . VAL A 1 117 ? 1.208 1.284 2.831 1.00 94.44 117 VAL A O 1
ATOM 870 N N . VAL A 1 118 ? 0.650 -0.885 2.718 1.00 94.12 118 VAL A N 1
ATOM 871 C CA . VAL A 1 118 ? -0.217 -0.864 3.906 1.00 94.12 118 VAL A CA 1
ATOM 872 C C . VAL A 1 118 ? 0.583 -0.516 5.160 1.00 94.12 118 VAL A C 1
ATOM 874 O O . VAL A 1 118 ? 0.115 0.277 5.975 1.00 94.12 118 VAL A O 1
ATOM 877 N N . GLU A 1 119 ? 1.783 -1.076 5.312 1.00 94.88 119 GLU A N 1
ATOM 878 C CA . GLU A 1 119 ? 2.670 -0.768 6.433 1.00 94.88 119 GLU A CA 1
ATOM 879 C C . GLU A 1 119 ? 3.022 0.724 6.483 1.00 94.88 119 GLU A C 1
ATOM 881 O O . GLU A 1 119 ? 2.886 1.340 7.538 1.00 94.88 119 GLU A O 1
ATOM 886 N N . GLU A 1 120 ? 3.420 1.312 5.352 1.00 94.56 120 GLU A N 1
ATOM 887 C CA . GLU A 1 120 ? 3.807 2.725 5.283 1.00 94.56 120 GLU A CA 1
ATOM 888 C C . GLU A 1 120 ? 2.622 3.6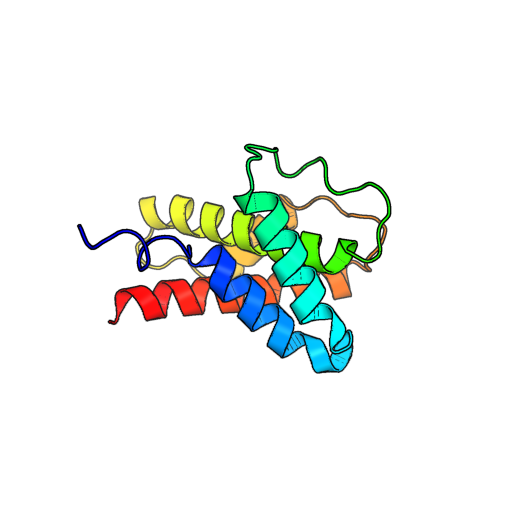76 5.513 1.00 94.56 120 GLU A C 1
ATOM 890 O O . GLU A 1 120 ? 2.772 4.682 6.200 1.00 94.56 120 GLU A O 1
ATOM 895 N N . VAL A 1 121 ? 1.430 3.356 4.992 1.00 92.19 121 VAL A N 1
ATOM 896 C CA . VAL A 1 121 ? 0.221 4.171 5.221 1.00 92.19 121 VAL A CA 1
ATOM 897 C C . VAL A 1 121 ? -0.196 4.153 6.688 1.00 92.19 121 VAL A C 1
ATOM 899 O O . VAL A 1 121 ? -0.561 5.193 7.229 1.00 92.19 121 VAL A O 1
ATOM 902 N N . ILE A 1 122 ? -0.159 2.986 7.336 1.00 91.94 122 ILE A N 1
ATOM 903 C CA . ILE A 1 122 ? -0.546 2.872 8.746 1.00 91.94 122 ILE A CA 1
ATOM 904 C C . ILE A 1 122 ? 0.491 3.546 9.638 1.00 91.94 122 ILE A C 1
ATOM 906 O O . ILE A 1 122 ? 0.100 4.278 10.537 1.00 91.94 122 ILE A O 1
ATOM 910 N N . ARG A 1 123 ? 1.788 3.352 9.367 1.00 91.19 123 ARG A N 1
ATOM 911 C CA . ARG A 1 123 ? 2.860 4.050 10.087 1.00 91.19 123 ARG A CA 1
ATOM 912 C C . ARG A 1 123 ? 2.649 5.559 10.036 1.00 91.19 123 ARG A C 1
ATOM 914 O O . ARG A 1 123 ? 2.645 6.207 11.069 1.00 91.19 123 ARG A O 1
ATOM 921 N N . ASP A 1 124 ? 2.417 6.103 8.848 1.00 90.00 124 ASP A N 1
ATOM 922 C CA . ASP A 1 124 ? 2.237 7.541 8.680 1.00 90.00 124 ASP A CA 1
ATOM 923 C C . ASP A 1 124 ? 0.935 8.062 9.321 1.00 90.00 124 ASP A C 1
ATOM 925 O O . ASP A 1 124 ? 0.901 9.172 9.853 1.00 90.00 124 ASP A O 1
ATOM 929 N N . ALA A 1 125 ? -0.128 7.251 9.323 1.00 86.06 125 ALA A N 1
ATOM 930 C CA . ALA A 1 125 ? -1.349 7.549 10.065 1.00 86.06 125 ALA A CA 1
ATOM 931 C C . ALA A 1 125 ? -1.098 7.596 11.582 1.00 86.06 125 ALA A C 1
ATOM 933 O O . ALA A 1 125 ? -1.532 8.540 12.228 1.00 86.06 125 ALA A O 1
ATOM 934 N N . GLU A 1 126 ? -0.375 6.615 12.127 1.00 86.06 126 GLU A N 1
ATOM 935 C CA . GLU A 1 126 ? -0.025 6.523 13.550 1.00 86.06 126 GLU A CA 1
ATOM 936 C C . GLU A 1 126 ? 0.944 7.641 13.979 1.00 86.06 126 GLU A C 1
ATOM 938 O O . GLU A 1 126 ? 0.813 8.191 15.073 1.00 86.06 126 GLU A O 1
ATOM 943 N N . ASP A 1 127 ? 1.908 8.004 13.132 1.00 82.19 127 ASP A N 1
ATOM 944 C CA . ASP A 1 127 ? 2.885 9.068 13.396 1.00 82.19 127 ASP A CA 1
ATOM 945 C C . ASP A 1 127 ? 2.227 10.457 13.356 1.00 82.19 127 ASP A C 1
ATOM 947 O O . ASP A 1 127 ? 2.538 11.318 14.179 1.00 82.19 127 ASP A O 1
ATOM 951 N N . GLY A 1 128 ? 1.265 10.667 12.450 1.00 69.06 128 GLY A N 1
ATOM 952 C CA . GLY A 1 128 ? 0.475 11.899 12.375 1.00 69.06 128 GLY A CA 1
ATOM 953 C C . GLY A 1 128 ? -0.474 12.120 13.559 1.00 69.06 128 GLY A C 1
ATOM 954 O O . GLY A 1 128 ? -0.959 13.232 13.739 1.00 69.06 128 GLY A O 1
ATOM 955 N N . GLU A 1 129 ? -0.744 11.089 14.363 1.00 63.25 129 GLU A N 1
ATOM 956 C CA . GLU A 1 129 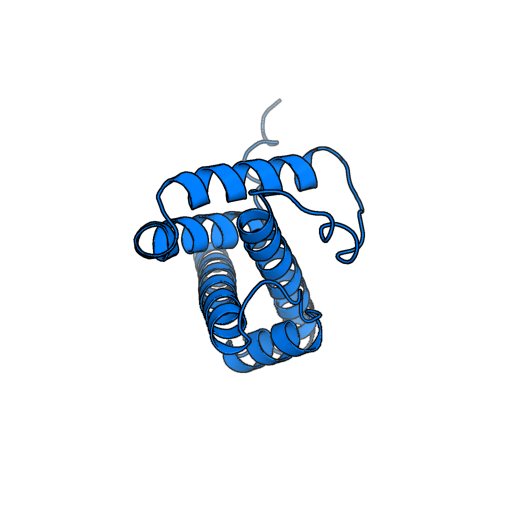? -1.541 11.185 15.594 1.00 63.25 129 GLU A CA 1
ATOM 957 C C . GLU A 1 129 ? -0.697 11.486 16.844 1.00 63.25 129 GLU A C 1
ATOM 959 O O . GLU A 1 129 ? -1.251 11.843 17.883 1.00 63.25 129 GLU A O 1
ATOM 964 N N . GLN A 1 130 ? 0.629 11.330 16.766 1.00 57.56 130 GLN A N 1
ATOM 965 C CA . GLN A 1 130 ? 1.554 11.497 17.895 1.00 57.56 130 GLN A CA 1
ATOM 966 C C . GLN A 1 130 ? 2.254 12.869 17.930 1.00 57.56 130 GLN A C 1
ATOM 968 O O . GLN A 1 130 ? 2.963 13.153 18.899 1.00 57.56 130 GLN A O 1
ATOM 973 N N . GLY A 1 131 ? 2.079 13.696 16.893 1.00 46.19 131 GLY A N 1
ATOM 974 C CA . GLY A 1 131 ? 2.630 15.055 16.781 1.00 46.19 131 GLY A CA 1
ATOM 975 C C . GLY A 1 131 ? 1.599 16.138 17.055 1.00 46.19 131 GLY A C 1
ATOM 976 O O . GLY A 1 131 ? 1.971 17.122 17.731 1.00 46.19 131 GLY A O 1
#